Protein AF-A0A8X6XAV5-F1 (afdb_monomer_lite)

Foldseek 3Di:
DDLPQDDLVRLVVPADDPVQWWVFKWKDAPVDIDGWDDKDKAFDADPSRHTDIDIDTLACAVPPPDDRDDHDQRIAMETETEQECVPDPDNPDFRKDFDDDADRHDDDDSVVHTDIDTAQDWFFFDWDFDFDPPDPDGPRPRDGDGDGHHTYHHDYDDDD

Secondary structure (DSSP, 8-state):
-------HHHHHHHS--HHHHEEEEEEE-SS-EEE----EEE--B-TTS-B--EEESS--TT-TTSPPP---TT-EEEEEEE--GGGSSSTTS--EEEE----TT----HHHHSEEEETTSEEE----------SSS----------S--EEEEE-----

Organism: NCBI:txid2747483

pLDDT: mean 75.3, std 20.74, range [27.11, 95.19]

Sequence (160 aa):
MSHLSRTLEDLDMFGLKRSDLIQLCMVIKETDAAPCKNYLSIIASDENGFPNNCFVIESLWGKPDAEEERIPITGKIAMMLKLKPEEYMAYFDLVLAHILMHDAYGLGNPMKEGLTLEAGMSHNIFVNKARNLDTAYPEGEAKLTVAEDLKISTGTEVRE

Structure (mmCIF, N/CA/C/O backbone):
data_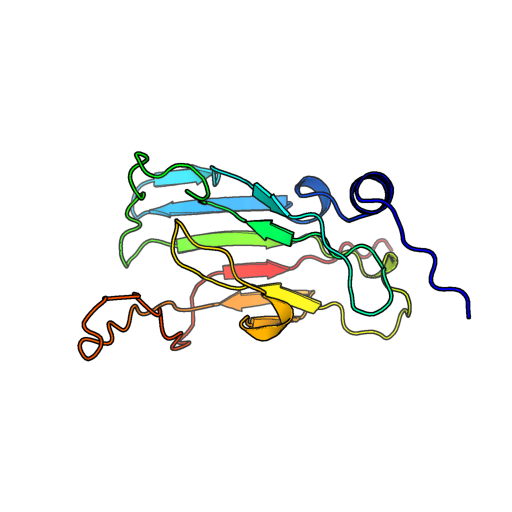AF-A0A8X6XAV5-F1
#
_entry.id   AF-A0A8X6XAV5-F1
#
loop_
_atom_site.group_PDB
_atom_site.id
_atom_site.type_symbol
_atom_site.label_atom_id
_atom_site.label_alt_id
_atom_site.label_comp_id
_atom_site.label_asym_id
_atom_site.label_entity_id
_atom_site.label_seq_id
_atom_site.pdbx_PDB_ins_code
_atom_site.Cartn_x
_atom_site.Cartn_y
_atom_site.Cartn_z
_atom_site.occupancy
_atom_site.B_iso_or_equiv
_atom_site.auth_seq_id
_atom_site.auth_comp_id
_atom_site.auth_asym_id
_atom_site.auth_atom_id
_atom_site.pdbx_PDB_model_num
ATOM 1 N N . MET A 1 1 ? 23.049 7.878 -23.112 1.00 40.16 1 MET A N 1
ATOM 2 C CA . MET A 1 1 ? 21.709 7.256 -23.155 1.00 40.16 1 MET A CA 1
ATOM 3 C C . MET A 1 1 ? 20.705 8.379 -22.985 1.00 40.16 1 MET A C 1
ATOM 5 O O . MET A 1 1 ? 20.863 9.164 -22.062 1.00 40.16 1 MET A O 1
ATOM 9 N N . SER A 1 2 ? 19.795 8.568 -23.938 1.00 40.88 2 SER A N 1
ATOM 10 C CA . SER A 1 2 ? 18.825 9.667 -23.912 1.00 40.88 2 SER A CA 1
ATOM 11 C C . SER A 1 2 ? 17.800 9.433 -22.803 1.00 40.88 2 SER A C 1
ATOM 13 O O . SER A 1 2 ? 17.090 8.431 -22.846 1.00 40.88 2 SER A O 1
ATOM 15 N N . HIS A 1 3 ? 17.709 10.354 -21.843 1.00 46.25 3 HIS A N 1
ATOM 16 C CA . HIS A 1 3 ? 16.584 10.426 -20.915 1.00 46.25 3 HIS A CA 1
ATOM 17 C C . HIS A 1 3 ? 15.313 10.710 -21.726 1.00 46.25 3 HIS A C 1
ATOM 19 O O . HIS A 1 3 ? 15.046 11.857 -22.086 1.00 46.25 3 HIS A O 1
ATOM 25 N N . LEU A 1 4 ? 14.547 9.671 -22.067 1.00 54.34 4 LEU A N 1
ATOM 26 C CA . LEU A 1 4 ? 13.160 9.867 -22.469 1.00 54.34 4 LEU A CA 1
ATOM 27 C C . LEU A 1 4 ? 12.422 10.346 -21.218 1.00 54.34 4 LEU A C 1
ATOM 29 O O . LEU A 1 4 ? 12.111 9.552 -20.334 1.00 54.34 4 LEU A O 1
ATOM 33 N N . SER A 1 5 ? 12.185 11.652 -21.131 1.00 54.62 5 SER A N 1
ATOM 34 C CA . SER A 1 5 ? 11.220 12.220 -20.194 1.00 54.62 5 SER A CA 1
ATOM 35 C C . SER A 1 5 ? 9.851 11.638 -20.547 1.00 54.62 5 SER A C 1
ATOM 37 O O . SER A 1 5 ? 9.226 12.090 -21.505 1.00 54.62 5 SER A O 1
ATOM 39 N N . ARG A 1 6 ? 9.421 10.592 -19.835 1.00 69.12 6 ARG A N 1
ATOM 40 C CA . ARG A 1 6 ? 8.097 9.988 -20.026 1.00 69.12 6 ARG A CA 1
ATOM 41 C C . ARG A 1 6 ? 7.040 10.938 -19.480 1.00 69.12 6 ARG A C 1
ATOM 43 O O . ARG A 1 6 ? 7.251 11.566 -18.442 1.00 69.12 6 ARG A O 1
ATOM 50 N N . THR A 1 7 ? 5.931 11.086 -20.192 1.00 83.00 7 THR A N 1
ATOM 51 C CA . THR A 1 7 ? 4.831 11.934 -19.723 1.00 83.00 7 THR A CA 1
ATOM 52 C C . THR A 1 7 ? 4.109 11.263 -18.552 1.00 83.00 7 THR A C 1
ATOM 54 O O . THR A 1 7 ? 4.201 10.049 -18.369 1.00 83.00 7 THR A O 1
ATOM 57 N N . LEU A 1 8 ? 3.361 12.033 -17.753 1.00 82.56 8 LEU A N 1
ATOM 58 C CA . LEU A 1 8 ? 2.498 11.456 -16.710 1.00 82.56 8 LEU A CA 1
ATOM 59 C C . LEU A 1 8 ? 1.469 10.477 -17.297 1.00 82.56 8 LEU A C 1
ATOM 61 O O . LEU A 1 8 ? 1.136 9.491 -16.649 1.00 82.56 8 LEU A O 1
ATOM 65 N N . GLU A 1 9 ? 1.009 10.724 -18.526 1.00 84.25 9 GLU A N 1
ATOM 66 C CA . GLU A 1 9 ? 0.105 9.827 -19.250 1.00 84.25 9 GLU A CA 1
ATOM 67 C C . GLU A 1 9 ? 0.777 8.486 -19.568 1.00 84.25 9 GLU A C 1
ATOM 69 O O . GLU A 1 9 ? 0.168 7.439 -19.367 1.00 84.25 9 GLU A O 1
ATOM 74 N N . ASP A 1 10 ? 2.050 8.492 -19.976 1.00 84.31 10 ASP A N 1
ATOM 75 C CA . ASP A 1 10 ? 2.810 7.258 -20.210 1.00 84.31 10 ASP A CA 1
ATOM 76 C C . ASP A 1 10 ? 3.017 6.468 -18.911 1.00 84.31 10 ASP A C 1
ATOM 78 O O . ASP A 1 10 ? 2.882 5.243 -18.893 1.00 84.31 10 ASP A O 1
ATOM 82 N N . LEU A 1 11 ? 3.351 7.158 -17.815 1.00 86.00 11 LEU A N 1
ATOM 83 C CA . LEU A 1 11 ? 3.547 6.528 -16.506 1.00 86.00 11 LEU A CA 1
ATOM 84 C C . LEU A 1 11 ? 2.245 5.942 -15.959 1.00 86.00 11 LEU A C 1
ATOM 86 O O . LEU A 1 11 ? 2.258 4.862 -15.370 1.00 86.00 11 LEU A O 1
ATOM 90 N N . ASP A 1 12 ? 1.117 6.614 -16.179 1.00 86.12 12 ASP A N 1
ATOM 91 C CA . ASP A 1 12 ? -0.178 6.050 -15.822 1.00 86.12 12 ASP A CA 1
ATOM 92 C C . ASP A 1 12 ? -0.522 4.861 -16.721 1.00 86.12 12 ASP A C 1
ATOM 94 O O . ASP A 1 12 ? -0.917 3.813 -16.224 1.00 86.12 12 ASP A O 1
ATOM 98 N N . MET A 1 13 ? -0.354 4.976 -18.037 1.00 86.12 13 MET A N 1
ATOM 99 C CA . MET A 1 13 ? -0.738 3.928 -18.984 1.00 86.12 13 MET A CA 1
ATOM 100 C C . MET A 1 13 ? 0.062 2.634 -18.801 1.00 86.12 13 MET A C 1
ATOM 102 O O . MET A 1 13 ? -0.521 1.552 -18.854 1.00 86.12 13 MET A O 1
ATOM 106 N N . PHE A 1 14 ? 1.377 2.736 -18.595 1.00 85.38 14 PHE A N 1
ATOM 107 C CA . PHE A 1 14 ? 2.270 1.577 -18.478 1.00 85.38 14 PHE A CA 1
ATOM 108 C C . PHE A 1 14 ? 2.584 1.175 -17.041 1.00 85.38 14 PHE A C 1
ATOM 110 O O . PHE A 1 14 ? 3.162 0.113 -16.820 1.00 85.38 14 PHE A O 1
ATOM 117 N N . GLY A 1 15 ? 2.269 2.025 -16.069 1.00 85.94 15 GLY A N 1
ATOM 118 C CA . GLY A 1 15 ? 2.488 1.705 -14.673 1.00 85.94 15 GLY A CA 1
ATOM 119 C C . GLY A 1 15 ? 1.454 0.733 -14.133 1.00 85.94 15 GLY A C 1
ATOM 120 O O . GLY A 1 15 ? 0.332 0.620 -14.633 1.00 85.94 15 GLY A O 1
ATOM 121 N N . LEU A 1 16 ? 1.848 0.050 -13.060 1.00 87.31 16 LEU A N 1
ATOM 122 C CA . LEU A 1 16 ? 0.976 -0.833 -12.302 1.00 87.31 16 LEU A CA 1
ATOM 123 C C . LEU A 1 16 ? -0.321 -0.098 -11.938 1.00 87.31 16 LEU A C 1
ATOM 125 O O . LEU A 1 16 ? -0.297 1.103 -11.643 1.00 87.31 16 LEU A O 1
ATOM 129 N N . LYS A 1 17 ? -1.452 -0.810 -11.960 1.00 90.88 17 LYS A N 1
ATOM 130 C CA . LYS A 1 17 ? -2.752 -0.295 -11.515 1.00 90.88 17 LYS A CA 1
ATOM 131 C C . LYS A 1 17 ? -3.112 -0.880 -10.156 1.00 90.88 17 LYS A C 1
ATOM 133 O O . LYS A 1 17 ? -2.754 -2.007 -9.823 1.00 90.88 17 LYS A O 1
ATOM 138 N N . ARG A 1 18 ? -3.902 -0.133 -9.378 1.00 91.56 18 ARG A N 1
ATOM 139 C CA . ARG A 1 18 ? -4.329 -0.547 -8.031 1.00 91.56 18 ARG A CA 1
ATOM 140 C C . ARG A 1 18 ? -4.997 -1.920 -8.043 1.00 91.56 18 ARG A C 1
ATOM 142 O O . ARG A 1 18 ? -4.743 -2.723 -7.157 1.00 91.56 18 ARG A O 1
ATOM 149 N N . SER A 1 19 ? -5.873 -2.158 -9.020 1.00 90.50 19 SER A N 1
ATOM 150 C CA . SER A 1 19 ? -6.616 -3.414 -9.174 1.00 90.50 19 SER A CA 1
ATOM 151 C C . SER A 1 19 ? -5.724 -4.610 -9.483 1.00 90.50 19 SER A C 1
ATOM 153 O O . SER A 1 19 ? -6.115 -5.733 -9.188 1.00 90.50 19 SER A O 1
ATOM 155 N N . ASP A 1 20 ? -4.549 -4.369 -10.061 1.00 89.12 20 ASP A N 1
ATOM 156 C CA . ASP A 1 20 ? -3.600 -5.423 -10.403 1.00 89.12 20 ASP A CA 1
ATOM 157 C C . ASP A 1 20 ? -2.693 -5.761 -9.219 1.00 89.12 20 ASP A C 1
ATOM 159 O O . ASP A 1 20 ? -2.288 -6.912 -9.089 1.00 89.12 20 ASP A O 1
ATOM 163 N N . LEU A 1 21 ? -2.421 -4.781 -8.345 1.00 89.44 21 LEU A N 1
ATOM 164 C CA . LEU A 1 21 ? -1.601 -4.956 -7.147 1.00 89.44 21 LEU A CA 1
ATOM 165 C C . LEU A 1 21 ? -2.404 -5.392 -5.916 1.00 89.44 21 LEU A C 1
ATOM 167 O O . LEU A 1 21 ? -2.041 -6.355 -5.250 1.00 89.44 21 LEU A O 1
ATOM 171 N N . ILE A 1 22 ? -3.454 -4.656 -5.549 1.00 90.94 22 ILE A N 1
ATOM 172 C CA . ILE A 1 22 ? -4.212 -4.875 -4.311 1.00 90.94 22 ILE A CA 1
ATOM 173 C C . ILE A 1 22 ? -5.415 -5.754 -4.638 1.00 90.94 22 ILE A C 1
ATOM 175 O O . ILE A 1 22 ? -6.466 -5.267 -5.060 1.00 90.94 22 ILE A O 1
ATOM 179 N N . GLN A 1 23 ? -5.256 -7.055 -4.412 1.00 90.94 23 GLN A N 1
ATOM 180 C CA . GLN A 1 23 ? -6.292 -8.055 -4.658 1.00 90.94 23 GLN A CA 1
ATOM 181 C C . GLN A 1 23 ? -7.389 -8.019 -3.588 1.00 90.94 23 GLN A C 1
ATOM 183 O O . GLN A 1 23 ? -8.569 -8.171 -3.896 1.00 90.94 23 GLN A O 1
ATOM 188 N N . LEU A 1 24 ? -7.006 -7.804 -2.328 1.00 91.88 24 LEU A N 1
ATOM 189 C CA . LEU A 1 24 ? -7.926 -7.680 -1.199 1.00 91.88 24 LEU A CA 1
ATOM 190 C C . LEU A 1 24 ? -7.425 -6.599 -0.246 1.00 91.88 24 LEU A C 1
ATOM 192 O O . LEU A 1 24 ? -6.231 -6.524 0.032 1.00 91.88 24 LEU A O 1
ATOM 196 N N . CYS A 1 25 ? -8.346 -5.798 0.283 1.00 93.88 25 CYS A N 1
ATOM 197 C CA . CYS A 1 25 ? -8.080 -4.881 1.384 1.00 93.88 25 CYS A CA 1
ATOM 198 C C . CYS A 1 25 ? -9.317 -4.794 2.275 1.00 93.88 25 CYS A C 1
ATOM 200 O O . CYS A 1 25 ? -10.395 -4.442 1.792 1.00 93.88 25 CYS A O 1
ATOM 202 N N . MET A 1 26 ? -9.156 -5.116 3.555 1.00 94.31 26 MET A N 1
ATOM 203 C CA . MET A 1 26 ? -10.233 -5.121 4.542 1.00 94.31 26 MET A CA 1
ATOM 204 C C . MET A 1 26 ? -9.776 -4.438 5.829 1.00 94.31 26 MET A C 1
ATOM 206 O O . MET A 1 26 ? -8.717 -4.769 6.360 1.00 94.31 26 MET A O 1
ATOM 210 N N . VAL A 1 27 ? -10.608 -3.558 6.373 1.00 91.25 27 VAL A N 1
ATOM 211 C CA . VAL A 1 27 ? -10.509 -3.078 7.752 1.00 91.25 27 VAL A CA 1
ATOM 212 C C . VAL A 1 27 ? -11.332 -4.021 8.622 1.00 91.25 27 VAL A C 1
ATOM 214 O O . VAL A 1 27 ? -12.547 -4.122 8.467 1.00 91.25 27 VAL A O 1
ATOM 217 N N . ILE A 1 28 ? -10.667 -4.735 9.524 1.00 90.25 28 ILE A N 1
ATOM 218 C CA . ILE A 1 28 ? -11.277 -5.711 10.428 1.00 90.25 28 ILE A CA 1
ATOM 219 C C . ILE A 1 28 ? -11.297 -5.114 11.832 1.00 90.25 28 ILE A C 1
ATOM 221 O O . ILE A 1 28 ? -10.256 -4.756 12.383 1.00 90.25 28 ILE A O 1
ATOM 225 N N . LYS A 1 29 ? -12.487 -5.035 12.414 1.00 88.19 29 LYS A N 1
ATOM 226 C CA . LYS A 1 29 ? -12.766 -4.629 13.795 1.00 88.19 29 LYS A CA 1
ATOM 227 C C . LYS A 1 29 ? -13.327 -5.832 14.560 1.00 88.19 29 LYS A C 1
ATOM 229 O O . LYS A 1 29 ? -13.573 -6.882 13.974 1.00 88.19 29 LYS A O 1
ATOM 234 N N . GLU A 1 30 ? -13.537 -5.693 15.867 1.00 84.94 30 GLU A N 1
ATOM 235 C CA . GLU A 1 30 ? -13.950 -6.811 16.738 1.00 84.94 30 GLU A CA 1
ATOM 236 C C . GLU A 1 30 ? -15.214 -7.542 16.266 1.00 84.94 30 GLU A C 1
ATOM 238 O O . GLU A 1 30 ? -15.308 -8.760 16.402 1.00 84.94 30 GLU A O 1
ATOM 243 N N . THR A 1 31 ? -16.176 -6.814 15.701 1.00 84.62 31 THR A N 1
ATOM 244 C CA . THR A 1 31 ? -17.482 -7.358 15.307 1.00 84.62 31 THR A CA 1
ATOM 245 C C . THR A 1 31 ? -17.820 -7.156 13.834 1.00 84.62 31 THR A C 1
ATOM 247 O O . THR A 1 31 ? -18.880 -7.598 13.399 1.00 84.62 31 THR A O 1
ATOM 250 N N . ASP A 1 32 ? -16.950 -6.497 13.066 1.00 90.44 32 ASP A N 1
ATOM 251 C CA . ASP A 1 32 ? -17.248 -6.081 11.696 1.00 90.44 32 ASP A CA 1
ATOM 252 C C . ASP A 1 32 ? -15.997 -6.101 10.813 1.00 90.44 32 ASP A C 1
ATOM 254 O O . ASP A 1 32 ? -14.876 -5.903 11.286 1.00 90.44 32 ASP A O 1
ATOM 258 N N . ALA A 1 33 ? -16.191 -6.330 9.520 1.00 91.44 33 ALA A N 1
ATOM 259 C CA . ALA A 1 33 ? -15.142 -6.278 8.519 1.00 91.44 33 ALA A CA 1
ATOM 260 C C . ALA A 1 33 ? -15.668 -5.571 7.269 1.00 91.44 33 ALA A C 1
ATOM 262 O O . ALA A 1 33 ? -16.605 -6.040 6.623 1.00 91.44 33 ALA A O 1
ATOM 263 N N . ALA A 1 34 ? -15.029 -4.462 6.908 1.00 94.19 34 ALA A N 1
ATOM 264 C CA . ALA A 1 34 ? -15.420 -3.641 5.772 1.00 94.19 34 ALA A CA 1
ATOM 265 C C . ALA A 1 34 ? -14.284 -3.562 4.742 1.00 94.19 34 ALA A C 1
ATOM 267 O O . ALA A 1 34 ? -13.112 -3.561 5.129 1.00 94.19 34 ALA A O 1
ATOM 268 N N . PRO A 1 35 ? -14.590 -3.466 3.436 1.00 95.19 35 PRO A N 1
ATOM 269 C CA . PRO A 1 35 ? -13.580 -3.157 2.432 1.00 95.19 35 PRO A CA 1
ATOM 270 C C . PRO A 1 35 ? -12.896 -1.824 2.739 1.00 95.19 35 PRO A C 1
ATOM 272 O O . PRO A 1 35 ? -13.558 -0.881 3.181 1.00 95.19 35 PRO A O 1
ATOM 275 N N . CYS A 1 36 ? -11.595 -1.728 2.460 1.00 92.25 36 CYS A N 1
ATOM 276 C CA . CYS A 1 36 ? -10.913 -0.439 2.551 1.00 92.25 36 CYS A CA 1
ATOM 277 C C . CYS A 1 36 ? -11.538 0.576 1.581 1.00 92.25 36 CYS A C 1
ATOM 279 O O . CYS A 1 36 ? -12.103 0.221 0.540 1.00 92.25 36 CYS A O 1
ATOM 281 N N . LYS A 1 37 ? -11.413 1.856 1.903 1.00 93.25 37 LYS A N 1
ATOM 282 C CA . LYS A 1 37 ? -11.967 2.974 1.134 1.00 93.25 37 LYS A CA 1
ATOM 283 C C . LYS A 1 37 ? -10.931 4.078 0.950 1.00 93.25 37 LYS A C 1
ATOM 285 O O . LYS A 1 37 ? -9.764 3.932 1.301 1.00 93.25 37 LYS A O 1
ATOM 290 N N . ASN A 1 38 ? -11.373 5.190 0.355 1.00 92.31 38 ASN A N 1
ATOM 291 C CA . ASN A 1 38 ? -10.561 6.391 0.153 1.00 92.31 38 ASN A CA 1
ATOM 292 C C . ASN A 1 38 ? -9.214 6.117 -0.539 1.00 92.31 38 ASN A C 1
ATOM 294 O O . ASN A 1 38 ? -8.154 6.551 -0.091 1.00 92.31 38 ASN A O 1
ATOM 298 N N . TYR A 1 39 ? -9.273 5.373 -1.640 1.00 93.19 39 TYR A N 1
ATOM 299 C CA . TYR A 1 39 ? -8.094 5.056 -2.431 1.00 93.19 39 TYR A CA 1
ATOM 300 C C . TYR A 1 39 ? -7.551 6.289 -3.155 1.00 93.19 39 TYR A C 1
ATOM 302 O O . TYR A 1 39 ? -8.314 7.038 -3.767 1.00 93.19 39 TYR A O 1
ATOM 310 N N . LEU A 1 40 ? -6.228 6.430 -3.165 1.00 93.19 40 LEU A N 1
ATOM 311 C CA . LEU A 1 40 ? -5.507 7.412 -3.969 1.00 93.19 40 LEU A CA 1
ATOM 312 C C . LEU A 1 40 ? -4.418 6.702 -4.776 1.00 93.19 40 LEU A C 1
ATOM 314 O O . LEU A 1 40 ? -3.706 5.851 -4.248 1.00 93.19 40 LEU A O 1
ATOM 318 N N . SER A 1 41 ? -4.305 7.039 -6.062 1.00 92.69 41 SER A N 1
ATOM 319 C CA . SER A 1 41 ? -3.219 6.561 -6.926 1.00 92.69 41 SER A CA 1
ATOM 320 C C . SER A 1 41 ? -2.232 7.697 -7.144 1.00 92.69 41 SER A C 1
ATOM 322 O O . SER A 1 41 ? -2.626 8.785 -7.562 1.00 92.69 41 SER A O 1
ATOM 324 N N . ILE A 1 42 ? -0.965 7.441 -6.849 1.00 91.12 42 ILE A N 1
ATOM 325 C CA . ILE A 1 42 ? 0.139 8.369 -7.055 1.00 91.12 42 ILE A CA 1
ATOM 326 C C . ILE A 1 42 ? 0.946 7.852 -8.237 1.00 91.12 42 ILE A C 1
ATOM 328 O O . ILE A 1 42 ? 1.576 6.798 -8.156 1.00 91.12 42 ILE A O 1
ATOM 332 N N . ILE A 1 43 ? 0.904 8.594 -9.340 1.00 90.56 43 ILE A N 1
ATOM 333 C CA . ILE A 1 43 ? 1.715 8.302 -10.519 1.00 90.56 43 ILE A CA 1
ATOM 334 C C . ILE A 1 43 ? 3.127 8.804 -10.233 1.00 90.56 43 ILE A C 1
ATOM 336 O O . ILE A 1 43 ? 3.321 9.985 -9.936 1.00 90.56 43 ILE A O 1
ATOM 340 N N . ALA A 1 44 ? 4.104 7.908 -10.297 1.00 86.06 44 ALA A N 1
ATOM 341 C CA . ALA A 1 44 ? 5.495 8.226 -10.013 1.00 86.06 44 ALA A CA 1
ATOM 342 C C . ALA A 1 44 ? 6.423 7.430 -10.929 1.00 86.06 44 ALA A C 1
ATOM 344 O O . ALA A 1 44 ? 6.019 6.447 -11.553 1.00 86.06 44 ALA A O 1
ATOM 345 N N . SER A 1 45 ? 7.676 7.865 -11.003 1.00 86.00 45 SER A N 1
ATOM 346 C CA . SER A 1 45 ? 8.739 7.133 -11.676 1.00 86.00 45 SER A CA 1
ATOM 347 C C . SER A 1 45 ? 9.912 6.892 -10.738 1.00 86.00 45 SER A C 1
ATOM 349 O O . SER A 1 45 ? 10.126 7.655 -9.792 1.00 86.00 45 SER A O 1
ATOM 351 N N . ASP A 1 46 ? 10.683 5.847 -11.009 1.00 82.00 46 ASP A N 1
ATOM 352 C CA . ASP A 1 46 ? 11.977 5.636 -10.366 1.00 82.00 46 ASP A CA 1
ATOM 353 C C . ASP A 1 46 ? 13.050 6.612 -10.895 1.00 82.00 46 ASP A C 1
ATOM 355 O O . ASP A 1 46 ? 12.790 7.480 -11.738 1.00 82.00 46 ASP A O 1
ATOM 359 N N . GLU A 1 47 ? 14.277 6.470 -10.392 1.00 81.06 47 GLU A N 1
ATOM 360 C CA . GLU A 1 47 ? 15.436 7.277 -10.803 1.00 81.06 47 GLU A CA 1
ATOM 361 C C . GLU A 1 47 ? 15.823 7.110 -12.283 1.00 81.06 47 GLU A C 1
ATOM 363 O O . GLU A 1 47 ? 16.463 7.989 -12.863 1.00 81.06 47 GLU A O 1
ATOM 368 N N . ASN A 1 48 ? 15.394 6.016 -12.912 1.00 82.38 48 ASN A N 1
ATOM 369 C CA . ASN A 1 48 ? 15.630 5.703 -14.317 1.00 82.38 48 ASN A CA 1
ATOM 370 C C . ASN A 1 48 ? 14.454 6.130 -15.218 1.00 82.38 48 ASN A C 1
ATOM 372 O O . ASN A 1 48 ? 14.534 6.001 -16.443 1.00 82.38 48 ASN A O 1
ATOM 376 N N . GLY A 1 49 ? 13.377 6.672 -14.640 1.00 81.81 49 GLY A N 1
ATOM 377 C CA . GLY A 1 49 ? 12.173 7.094 -15.352 1.00 81.81 49 GLY A CA 1
ATOM 378 C C . GLY A 1 49 ? 11.195 5.958 -15.670 1.00 81.81 49 GLY A C 1
ATOM 379 O O . GLY A 1 49 ? 10.304 6.151 -16.502 1.00 81.81 49 GLY A O 1
ATOM 380 N N . PHE A 1 50 ? 11.336 4.780 -15.055 1.00 82.69 50 PHE A N 1
ATOM 381 C CA . PHE A 1 50 ? 10.359 3.696 -15.173 1.00 82.69 50 PHE A CA 1
ATOM 382 C C . PHE A 1 50 ? 9.155 3.932 -14.255 1.00 82.69 50 PHE A C 1
ATOM 384 O O . PHE A 1 50 ? 9.330 4.474 -13.163 1.00 82.69 50 PHE A O 1
ATOM 391 N N . PRO A 1 51 ? 7.934 3.539 -14.670 1.00 86.12 51 PRO A N 1
ATOM 392 C CA . PRO A 1 51 ? 6.743 3.676 -13.839 1.00 86.12 51 PRO A CA 1
ATOM 393 C C . PRO A 1 51 ? 6.888 2.963 -12.496 1.00 86.12 51 PRO A C 1
ATOM 395 O O . PRO A 1 51 ? 7.264 1.796 -12.436 1.00 86.12 51 PRO A O 1
ATOM 398 N N . ASN A 1 52 ? 6.536 3.666 -11.427 1.00 86.94 52 ASN A N 1
ATOM 399 C CA . ASN A 1 52 ? 6.630 3.191 -10.054 1.00 86.94 52 ASN A CA 1
ATOM 400 C C . ASN A 1 52 ? 5.449 3.730 -9.234 1.00 86.94 52 ASN A C 1
ATOM 402 O O . ASN A 1 52 ? 5.599 4.446 -8.243 1.00 86.94 52 ASN A O 1
ATOM 406 N N . ASN A 1 53 ? 4.245 3.457 -9.737 1.00 90.00 53 ASN A N 1
ATOM 407 C CA . ASN A 1 53 ? 3.007 3.981 -9.176 1.00 90.00 53 ASN A CA 1
ATOM 408 C C . ASN A 1 53 ? 2.782 3.456 -7.753 1.00 90.00 53 ASN A C 1
ATOM 410 O O . ASN A 1 53 ? 2.944 2.268 -7.478 1.00 90.00 53 ASN A O 1
ATOM 414 N N . CYS A 1 54 ? 2.352 4.344 -6.863 1.00 90.94 54 CYS A N 1
ATOM 415 C CA . CYS A 1 54 ? 2.048 4.031 -5.471 1.00 90.94 54 CYS A CA 1
ATOM 416 C C . CYS A 1 54 ? 0.543 4.140 -5.212 1.00 90.94 54 CYS A C 1
ATOM 418 O O . CYS A 1 54 ? -0.151 4.959 -5.818 1.00 90.94 54 CYS A O 1
ATOM 420 N N . PHE A 1 55 ? 0.036 3.344 -4.272 1.00 94.12 55 PHE A N 1
ATOM 421 C CA . PHE A 1 55 ? -1.377 3.353 -3.901 1.00 94.12 55 PHE A CA 1
ATOM 422 C C . PHE A 1 55 ? -1.533 3.564 -2.410 1.00 94.12 55 PHE A C 1
ATOM 424 O O . PHE A 1 55 ? -0.917 2.866 -1.608 1.00 94.12 55 PHE A O 1
ATOM 431 N N . VAL A 1 56 ? -2.398 4.505 -2.059 1.00 93.50 56 VAL A N 1
ATOM 432 C CA . VAL A 1 56 ? -2.735 4.820 -0.676 1.00 93.50 56 VAL A CA 1
ATOM 433 C C . VAL A 1 56 ? -4.159 4.358 -0.410 1.00 93.50 56 VAL A C 1
ATOM 435 O O . VAL A 1 56 ? -5.037 4.492 -1.266 1.00 93.50 56 VAL A O 1
ATOM 438 N N . ILE A 1 57 ? -4.374 3.795 0.773 1.00 93.31 57 ILE A N 1
ATOM 439 C CA . ILE A 1 57 ? -5.675 3.357 1.281 1.00 93.31 57 ILE A CA 1
ATOM 440 C C . ILE A 1 57 ? -6.036 4.197 2.504 1.00 93.31 57 ILE A C 1
ATOM 442 O O . ILE A 1 57 ? -5.140 4.687 3.186 1.00 93.31 57 ILE A O 1
ATOM 446 N N . GLU A 1 58 ? -7.329 4.364 2.779 1.00 91.88 58 GLU A N 1
ATOM 447 C CA . GLU A 1 58 ? -7.821 5.142 3.926 1.00 91.88 58 GLU A CA 1
ATOM 448 C C . GLU A 1 58 ? -7.290 6.592 3.982 1.00 91.88 58 GLU A C 1
ATOM 450 O O . GLU A 1 58 ? -7.175 7.183 5.052 1.00 91.88 58 GLU A O 1
ATOM 455 N N . SER A 1 59 ? -6.978 7.197 2.827 1.00 91.19 59 SER A N 1
ATOM 456 C CA . SER A 1 59 ? -6.384 8.538 2.774 1.00 91.19 59 SER A CA 1
ATOM 457 C C . SER A 1 59 ? -7.424 9.657 2.855 1.00 91.19 59 SER A C 1
ATOM 459 O O . SER A 1 59 ? -8.439 9.658 2.155 1.00 91.19 59 SER A O 1
ATOM 461 N N . LEU A 1 60 ? -7.124 10.682 3.642 1.00 92.62 60 LEU A N 1
ATOM 462 C CA . LEU A 1 60 ? -7.844 11.955 3.681 1.00 92.62 60 LEU A CA 1
ATOM 463 C C . LEU A 1 60 ? -7.055 13.086 3.008 1.00 92.62 60 LEU A C 1
ATOM 465 O O . LEU A 1 60 ? -7.378 14.263 3.172 1.00 92.62 60 LEU A O 1
ATOM 469 N N . TRP A 1 61 ? -6.044 12.744 2.206 1.00 90.75 61 TRP A N 1
ATOM 470 C CA . TRP A 1 61 ? -5.2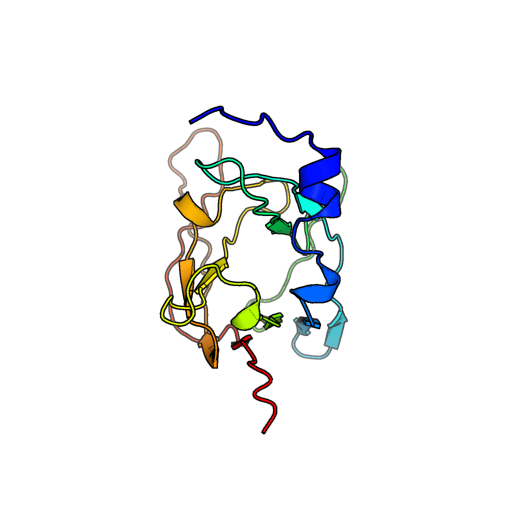88 13.717 1.426 1.00 90.75 61 TRP A CA 1
ATOM 471 C C . TRP A 1 61 ? -6.219 14.581 0.562 1.00 90.75 61 TRP A C 1
ATOM 473 O O . TRP A 1 61 ? -7.077 14.075 -0.166 1.00 90.75 61 TRP A O 1
ATOM 483 N N . GLY A 1 62 ? -6.056 15.904 0.654 1.00 89.00 62 GLY A N 1
ATOM 484 C CA . GLY A 1 62 ? -6.895 16.876 -0.054 1.00 89.00 62 GLY A CA 1
ATOM 485 C C . GLY A 1 62 ? -8.326 17.017 0.486 1.00 89.00 62 GLY A C 1
ATOM 486 O O . GLY A 1 62 ? -9.140 17.684 -0.150 1.00 89.00 62 GLY A O 1
ATOM 487 N N . LYS A 1 63 ? -8.647 16.413 1.639 1.00 90.69 63 LYS A N 1
ATOM 488 C CA . LYS A 1 63 ? -9.965 16.478 2.293 1.00 90.69 63 LYS A CA 1
ATOM 489 C C . LYS A 1 63 ? -9.833 16.983 3.742 1.00 90.69 63 LYS A C 1
ATOM 491 O O . LYS A 1 63 ? -10.012 16.198 4.668 1.00 90.69 63 LYS A O 1
ATOM 496 N N . PRO A 1 64 ? -9.529 18.276 3.960 1.00 86.81 64 PRO A N 1
ATOM 497 C CA . PRO A 1 64 ? -9.229 18.811 5.294 1.00 86.81 64 PRO A CA 1
ATOM 498 C C . PRO A 1 64 ? -10.405 18.737 6.280 1.00 86.81 64 PRO A C 1
ATOM 500 O O . PRO A 1 64 ? -10.180 18.678 7.482 1.00 86.81 64 PRO A O 1
ATOM 503 N N . ASP A 1 65 ? -11.642 18.715 5.777 1.00 91.69 65 ASP A N 1
ATOM 504 C CA . ASP A 1 65 ? -12.855 18.669 6.603 1.00 91.69 65 ASP A CA 1
ATOM 505 C C . ASP A 1 65 ? -13.377 17.239 6.843 1.00 91.69 65 ASP A C 1
ATOM 507 O O . ASP A 1 65 ? -14.395 17.052 7.509 1.00 91.69 65 ASP A O 1
ATOM 511 N N . ALA A 1 66 ? -12.742 16.216 6.258 1.00 91.19 66 ALA A N 1
ATOM 512 C CA . ALA A 1 66 ? -13.159 14.829 6.445 1.00 91.19 66 ALA A CA 1
ATOM 513 C C . ALA A 1 66 ? -12.679 14.300 7.799 1.00 91.19 66 ALA A C 1
ATOM 515 O O . ALA A 1 66 ? -11.571 14.598 8.215 1.00 91.19 66 ALA A O 1
ATOM 516 N N . GLU A 1 67 ? -13.480 13.477 8.473 1.00 88.25 67 GLU A N 1
ATOM 517 C CA . GLU A 1 67 ? -13.080 12.896 9.756 1.00 88.25 67 GLU A CA 1
ATOM 518 C C . GLU A 1 67 ? -12.302 11.585 9.580 1.00 88.25 67 GLU A C 1
ATOM 520 O O . GLU A 1 67 ? -12.664 10.722 8.774 1.00 88.25 67 GLU A O 1
ATOM 525 N N . GLU A 1 68 ? -11.246 11.421 10.381 1.00 83.19 68 GLU A N 1
ATOM 526 C CA . GLU A 1 68 ? -10.455 10.192 10.448 1.00 83.19 68 GLU A CA 1
ATOM 527 C C . GLU A 1 68 ? -11.275 9.048 11.055 1.00 83.19 68 GLU A C 1
ATOM 529 O O . GLU A 1 68 ? -11.829 9.153 12.156 1.00 83.19 68 GLU A O 1
ATOM 534 N N . GLU A 1 69 ? -11.306 7.913 10.358 1.00 82.81 69 GLU A N 1
ATOM 535 C CA . GLU A 1 69 ? -11.878 6.697 10.913 1.00 82.81 69 GLU A CA 1
ATOM 536 C C . GLU A 1 69 ? -10.948 6.106 11.972 1.00 82.81 69 GLU A C 1
ATOM 538 O O . GLU A 1 69 ? -9.823 5.694 11.697 1.00 82.81 69 GLU A O 1
ATOM 543 N N . ARG A 1 70 ? -11.449 6.001 13.203 1.00 81.12 70 ARG A N 1
ATOM 544 C CA . ARG A 1 70 ? -10.693 5.393 14.296 1.00 81.12 70 ARG A CA 1
ATOM 545 C C . ARG A 1 70 ? -10.816 3.876 14.250 1.00 81.12 70 ARG A C 1
ATOM 547 O O . ARG A 1 70 ? -11.882 3.319 14.521 1.00 81.12 70 ARG A O 1
ATOM 554 N N . ILE A 1 71 ? -9.703 3.214 13.958 1.00 80.25 71 ILE A N 1
ATOM 555 C CA . ILE A 1 71 ? -9.567 1.764 14.092 1.00 80.25 71 ILE A CA 1
ATOM 556 C C . ILE A 1 71 ? -9.170 1.463 15.551 1.00 80.25 71 ILE A C 1
ATOM 558 O O . ILE A 1 71 ? -8.223 2.070 16.056 1.00 80.25 71 ILE A O 1
ATOM 562 N N . PRO A 1 72 ? -9.898 0.585 16.270 1.00 79.62 72 PRO A N 1
ATOM 563 C CA . PRO A 1 72 ? -9.541 0.219 17.640 1.00 79.62 72 PRO A CA 1
ATOM 564 C C . PRO A 1 72 ? -8.192 -0.512 17.680 1.00 79.62 72 PRO A C 1
ATOM 566 O O . PRO A 1 72 ? -7.765 -1.078 16.681 1.00 79.62 72 PRO A O 1
ATOM 569 N N . ILE A 1 73 ? -7.551 -0.561 18.852 1.00 76.88 73 ILE A N 1
ATOM 570 C CA . ILE A 1 73 ? -6.244 -1.228 19.044 1.00 76.88 73 ILE A CA 1
ATOM 571 C C . ILE A 1 73 ? -6.297 -2.718 18.663 1.00 76.88 73 ILE A C 1
ATOM 573 O O . ILE A 1 73 ? -5.318 -3.276 18.184 1.00 76.88 73 ILE A O 1
ATOM 577 N N . THR A 1 74 ? -7.448 -3.359 18.864 1.00 81.25 74 THR A N 1
ATOM 578 C CA . THR A 1 74 ? -7.721 -4.758 18.496 1.00 81.25 74 THR A CA 1
ATOM 579 C C . THR A 1 74 ? -8.067 -4.938 17.015 1.00 81.25 74 THR A C 1
ATOM 581 O O . THR A 1 74 ? -8.174 -6.067 16.535 1.00 81.25 74 THR A O 1
ATOM 584 N N . GLY A 1 75 ? -8.271 -3.838 16.289 1.00 85.56 75 GLY A N 1
ATOM 585 C CA . GLY A 1 75 ? -8.540 -3.837 14.861 1.00 85.56 75 GLY A CA 1
ATOM 586 C C . GLY A 1 75 ? -7.268 -3.997 14.034 1.00 85.56 75 GLY A C 1
ATOM 587 O O . GLY A 1 75 ? -6.155 -3.771 14.504 1.00 85.56 75 GLY A O 1
ATOM 588 N N . LYS A 1 76 ? -7.432 -4.387 12.772 1.00 88.88 76 LYS A N 1
ATOM 589 C CA . LYS A 1 76 ? -6.324 -4.559 11.825 1.00 88.88 76 LYS A CA 1
ATOM 590 C C . LYS A 1 76 ? -6.755 -4.276 10.399 1.00 88.88 76 LYS A C 1
ATOM 592 O O . LYS A 1 76 ? -7.925 -4.425 10.053 1.00 88.88 76 LYS A O 1
ATOM 597 N N . ILE A 1 77 ? -5.784 -3.951 9.556 1.00 90.19 77 ILE A N 1
ATOM 598 C CA . ILE A 1 77 ? -5.970 -3.901 8.108 1.00 90.19 77 ILE A CA 1
ATOM 599 C C . ILE A 1 77 ? -5.388 -5.191 7.522 1.00 90.19 77 ILE A C 1
ATOM 601 O O . ILE A 1 77 ? -4.233 -5.528 7.756 1.00 90.19 77 ILE A O 1
ATOM 605 N N . ALA A 1 78 ? -6.195 -5.950 6.792 1.00 91.12 78 ALA A N 1
ATOM 606 C CA . ALA A 1 78 ? -5.746 -7.141 6.084 1.00 91.12 78 ALA A CA 1
ATOM 607 C C . ALA A 1 78 ? -5.614 -6.817 4.598 1.00 91.12 78 ALA A C 1
ATOM 609 O O . ALA A 1 78 ? -6.570 -6.336 3.985 1.00 91.12 78 ALA A O 1
ATOM 610 N N . MET A 1 79 ? -4.447 -7.102 4.022 1.00 91.38 79 MET A N 1
ATOM 611 C CA . MET A 1 79 ? -4.176 -6.868 2.605 1.00 91.38 79 MET A CA 1
ATOM 612 C C . MET A 1 79 ? -3.632 -8.120 1.931 1.00 91.38 79 MET A C 1
ATOM 614 O O . MET A 1 79 ? -2.791 -8.826 2.490 1.00 91.38 79 MET A O 1
ATOM 618 N N . MET A 1 80 ? -4.090 -8.356 0.705 1.00 90.81 80 MET A N 1
ATOM 619 C CA . MET A 1 80 ? -3.510 -9.339 -0.201 1.00 90.81 80 MET A CA 1
ATOM 620 C C . MET A 1 80 ? -2.943 -8.613 -1.410 1.00 90.81 80 MET A C 1
ATOM 622 O O . MET A 1 80 ? -3.688 -7.951 -2.139 1.00 90.81 80 MET A O 1
ATOM 626 N N . LEU A 1 81 ? -1.630 -8.730 -1.595 1.00 90.00 81 LEU A N 1
ATOM 627 C CA . LEU A 1 81 ? -0.929 -8.135 -2.726 1.00 90.00 81 LEU A CA 1
ATOM 628 C C . LEU A 1 81 ? -0.640 -9.212 -3.770 1.00 90.00 81 LEU A C 1
ATOM 630 O O . LEU A 1 81 ? -0.114 -10.279 -3.438 1.00 90.00 81 LEU A O 1
ATOM 634 N N . LYS A 1 82 ? -0.967 -8.910 -5.024 1.00 88.56 82 LYS A N 1
ATOM 635 C CA . LYS A 1 82 ? -0.626 -9.705 -6.196 1.00 88.56 82 LYS A CA 1
ATOM 636 C C . LYS A 1 82 ? 0.597 -9.080 -6.853 1.00 88.56 82 LYS A C 1
ATOM 638 O O . LYS A 1 82 ? 0.496 -8.157 -7.654 1.00 88.56 82 LYS A O 1
ATOM 643 N N . LEU A 1 83 ? 1.761 -9.578 -6.461 1.00 83.94 83 LEU A N 1
ATOM 644 C CA . LEU A 1 83 ? 3.026 -9.221 -7.090 1.00 83.94 83 LEU A CA 1
ATOM 645 C C . LEU A 1 83 ? 3.273 -10.227 -8.212 1.00 83.94 83 LEU A C 1
ATOM 647 O O . LEU A 1 83 ? 3.088 -11.426 -8.008 1.00 83.94 83 LEU A O 1
ATOM 651 N N . LYS A 1 84 ? 3.638 -9.745 -9.398 1.00 77.44 84 LYS A N 1
ATOM 652 C CA . LYS A 1 84 ? 3.857 -10.581 -10.581 1.00 77.44 84 LYS A CA 1
ATOM 653 C C . LYS A 1 84 ? 5.349 -10.619 -10.896 1.00 77.44 84 LYS A C 1
ATOM 655 O O . LYS A 1 84 ? 5.855 -9.652 -11.466 1.00 77.44 84 LYS A O 1
ATOM 660 N N . PRO A 1 85 ? 6.068 -11.688 -10.517 1.00 73.44 85 PRO A N 1
ATOM 661 C CA . PRO A 1 85 ? 7.498 -11.811 -10.789 1.00 73.44 85 PRO A CA 1
ATOM 662 C C . PRO A 1 85 ? 7.835 -11.669 -12.276 1.00 73.44 85 PRO A C 1
ATOM 664 O O . PRO A 1 85 ? 8.909 -11.197 -12.627 1.00 73.44 85 PRO A O 1
ATOM 667 N N . GLU A 1 86 ? 6.908 -12.043 -13.159 1.00 71.19 86 GLU A N 1
ATOM 668 C CA . GLU A 1 86 ? 7.088 -12.010 -14.612 1.00 71.19 86 GLU A CA 1
ATOM 669 C C . GLU A 1 86 ? 7.165 -10.582 -15.170 1.00 71.19 86 GLU A C 1
ATOM 671 O O . GLU A 1 86 ? 7.623 -10.386 -16.294 1.00 71.19 86 GLU A O 1
ATOM 676 N N . GLU A 1 87 ? 6.711 -9.587 -14.403 1.00 71.12 87 GLU A N 1
ATOM 677 C CA . GLU A 1 87 ? 6.771 -8.169 -14.769 1.00 71.12 87 GLU A CA 1
ATOM 678 C C . GLU A 1 87 ? 8.096 -7.506 -14.330 1.00 71.12 87 GLU A C 1
ATOM 680 O O . GLU A 1 87 ? 8.335 -6.342 -14.653 1.00 71.12 87 GLU A O 1
ATOM 685 N N . TYR A 1 88 ? 8.984 -8.234 -13.636 1.00 72.19 88 TYR A N 1
ATOM 686 C CA . TYR A 1 88 ? 10.294 -7.733 -13.205 1.00 72.19 88 TYR A CA 1
ATOM 687 C C . TYR A 1 88 ? 11.338 -7.875 -14.321 1.00 72.19 88 TYR A C 1
ATOM 689 O O . TYR A 1 88 ? 11.308 -8.807 -15.124 1.00 72.19 88 TYR A O 1
ATOM 697 N N . MET A 1 89 ? 12.293 -6.937 -14.373 1.00 70.25 89 MET A N 1
ATOM 698 C CA . MET A 1 89 ? 13.293 -6.885 -15.451 1.00 70.25 89 MET A CA 1
ATOM 699 C C . MET A 1 89 ? 14.219 -8.108 -15.476 1.00 70.25 89 MET A C 1
ATOM 701 O O . MET A 1 89 ? 14.635 -8.529 -16.558 1.00 70.25 89 MET A O 1
ATOM 705 N N . ALA A 1 90 ? 14.544 -8.677 -14.314 1.00 73.31 90 ALA A N 1
ATOM 706 C CA . ALA A 1 90 ? 15.336 -9.893 -14.200 1.00 73.31 90 ALA A CA 1
ATOM 707 C C . ALA A 1 90 ? 14.618 -10.949 -13.353 1.00 73.31 90 ALA A C 1
ATOM 709 O O . ALA A 1 90 ? 14.128 -10.687 -12.261 1.00 73.31 90 ALA A O 1
ATOM 710 N N . TYR A 1 91 ? 14.623 -12.188 -13.850 1.00 67.69 91 TYR A N 1
ATOM 711 C CA . TYR A 1 91 ? 13.939 -13.327 -13.226 1.00 67.69 91 TYR A CA 1
ATOM 712 C C . TYR A 1 91 ? 14.537 -13.760 -11.876 1.00 67.69 91 TYR A C 1
ATOM 714 O O . TYR A 1 91 ? 13.932 -14.557 -11.164 1.00 67.69 91 TYR A O 1
ATOM 722 N N . PHE A 1 92 ? 15.753 -13.308 -11.559 1.00 69.00 92 PHE A N 1
ATOM 723 C CA . PHE A 1 92 ? 16.444 -13.596 -10.301 1.00 69.00 92 PHE A CA 1
ATOM 724 C C . PHE A 1 92 ? 16.317 -12.458 -9.284 1.00 69.00 92 PHE A C 1
ATOM 726 O O . PHE A 1 92 ? 16.829 -12.593 -8.171 1.00 69.00 92 PHE A O 1
ATOM 733 N N . ASP A 1 93 ? 15.673 -11.348 -9.651 1.00 75.00 93 ASP A N 1
ATOM 734 C CA . ASP A 1 93 ? 15.454 -10.253 -8.719 1.00 75.00 93 ASP A CA 1
ATOM 735 C C . ASP A 1 93 ? 14.432 -10.670 -7.665 1.00 75.00 93 ASP A C 1
ATOM 737 O O . ASP A 1 93 ? 13.418 -11.315 -7.948 1.00 75.00 93 ASP A O 1
ATOM 741 N N . LEU A 1 94 ? 14.706 -10.283 -6.420 1.00 79.00 94 LEU A N 1
ATOM 742 C CA . LEU A 1 94 ? 13.729 -10.427 -5.356 1.00 79.00 94 LEU A CA 1
ATOM 743 C C . LEU A 1 94 ? 12.504 -9.577 -5.697 1.00 79.00 94 LEU A C 1
ATOM 745 O O . LEU A 1 94 ? 12.605 -8.384 -5.986 1.00 79.00 94 LEU A O 1
ATOM 749 N N . VAL A 1 95 ? 11.333 -10.199 -5.619 1.00 83.81 95 VAL A N 1
ATOM 750 C CA . VAL A 1 95 ? 10.058 -9.508 -5.786 1.00 83.81 95 VAL A CA 1
ATOM 751 C C . VAL A 1 95 ? 9.725 -8.843 -4.457 1.00 83.81 95 VAL A C 1
ATOM 753 O O . VAL A 1 95 ? 9.369 -9.508 -3.483 1.00 83.81 95 VAL A O 1
ATOM 756 N N . LEU A 1 96 ? 9.898 -7.524 -4.413 1.00 86.81 96 LEU A N 1
ATOM 757 C CA . LEU A 1 96 ? 9.746 -6.716 -3.207 1.00 86.81 96 LEU A CA 1
ATOM 758 C C . LEU A 1 96 ? 8.532 -5.792 -3.310 1.00 86.81 96 LEU A C 1
ATOM 760 O O . LEU A 1 96 ? 8.233 -5.254 -4.377 1.00 86.81 96 LEU A O 1
ATOM 764 N N . ALA A 1 97 ? 7.874 -5.567 -2.177 1.00 87.81 97 ALA A N 1
ATOM 765 C CA . ALA A 1 97 ? 6.886 -4.516 -1.987 1.00 87.81 97 ALA A CA 1
ATOM 766 C C . ALA A 1 97 ? 7.369 -3.541 -0.912 1.00 87.81 97 ALA A C 1
ATOM 768 O O . ALA A 1 97 ? 7.892 -3.954 0.120 1.00 87.81 97 ALA A O 1
ATOM 769 N N . HIS A 1 98 ? 7.146 -2.248 -1.128 1.00 90.12 98 HIS A N 1
ATOM 770 C CA . HIS A 1 98 ? 7.443 -1.221 -0.136 1.00 90.12 98 HIS A CA 1
ATOM 771 C C . HIS A 1 98 ? 6.142 -0.683 0.449 1.00 90.12 98 HIS A C 1
ATOM 773 O O . HIS A 1 98 ? 5.247 -0.272 -0.292 1.00 90.12 98 HIS A O 1
ATOM 779 N N . ILE A 1 99 ? 6.033 -0.677 1.774 1.00 91.94 99 ILE A N 1
ATOM 780 C CA . ILE A 1 99 ? 4.865 -0.170 2.493 1.00 91.94 99 ILE A CA 1
ATOM 781 C C . ILE A 1 99 ? 5.278 0.930 3.462 1.00 91.94 99 ILE A C 1
ATOM 783 O O . ILE A 1 99 ? 6.255 0.801 4.194 1.00 91.94 99 ILE A O 1
ATOM 787 N N . LEU A 1 100 ? 4.501 2.006 3.502 1.00 90.94 100 LEU A N 1
ATOM 788 C CA . LEU A 1 100 ? 4.651 3.078 4.474 1.00 90.94 100 LEU A CA 1
ATOM 789 C C . LEU A 1 100 ? 3.305 3.339 5.133 1.00 90.94 100 LEU A C 1
ATOM 791 O O . LEU A 1 100 ? 2.280 3.402 4.460 1.00 90.94 100 LEU A O 1
ATOM 795 N N . MET A 1 101 ? 3.332 3.510 6.448 1.00 88.25 101 MET A N 1
ATOM 796 C CA . MET A 1 101 ? 2.194 4.005 7.211 1.00 88.25 101 MET A CA 1
ATOM 797 C C . MET A 1 101 ? 2.469 5.457 7.561 1.00 88.25 101 MET A C 1
ATOM 799 O O . MET A 1 101 ? 3.548 5.786 8.046 1.00 88.25 101 MET A O 1
ATOM 803 N N . HIS A 1 102 ? 1.498 6.314 7.291 1.00 86.38 102 HIS A N 1
ATOM 804 C CA . HIS A 1 102 ? 1.607 7.753 7.469 1.00 86.38 102 HIS A CA 1
ATOM 805 C C . HIS A 1 102 ? 0.297 8.308 8.039 1.00 86.38 102 HIS A C 1
ATOM 807 O O . HIS A 1 102 ? -0.695 7.587 8.160 1.00 86.38 102 HIS A O 1
ATOM 813 N N . ASP A 1 103 ? 0.301 9.587 8.409 1.00 85.50 103 ASP A N 1
ATOM 814 C CA . ASP A 1 103 ? -0.899 10.291 8.865 1.00 85.50 103 ASP A CA 1
ATOM 815 C C . ASP A 1 103 ? -1.975 10.349 7.766 1.00 85.50 103 ASP A C 1
ATOM 817 O O . ASP A 1 103 ? -1.644 10.463 6.585 1.00 85.50 103 ASP A O 1
ATOM 821 N N . ALA A 1 104 ? -3.257 10.305 8.141 1.00 86.94 104 ALA A N 1
ATOM 822 C CA . ALA A 1 104 ? -4.375 10.266 7.197 1.00 86.94 104 ALA A CA 1
ATOM 823 C C . ALA A 1 104 ? -4.368 11.430 6.187 1.00 86.94 104 ALA A C 1
ATOM 825 O O . ALA A 1 104 ? -4.792 11.247 5.043 1.00 86.94 104 ALA A O 1
ATOM 826 N N . TYR A 1 105 ? -3.859 12.602 6.573 1.00 87.75 105 TYR A N 1
ATOM 827 C CA . TYR A 1 105 ? -3.791 13.798 5.726 1.00 87.75 105 TYR A CA 1
ATOM 828 C C . TYR A 1 105 ? -2.432 14.000 5.060 1.00 87.75 105 TYR A C 1
ATOM 830 O O . TYR A 1 105 ? -2.252 14.989 4.355 1.00 87.75 105 TYR A O 1
ATOM 838 N N . GLY A 1 106 ? -1.475 13.104 5.297 1.00 87.69 106 GLY A N 1
ATOM 839 C CA . GLY A 1 106 ? -0.133 13.153 4.731 1.00 87.69 106 GLY A CA 1
ATOM 840 C C . GLY A 1 106 ? 0.048 12.212 3.544 1.00 87.69 106 GLY A C 1
ATOM 841 O O . GLY A 1 106 ? -0.790 11.359 3.260 1.00 87.69 106 GLY A O 1
ATOM 842 N N . LEU A 1 107 ? 1.182 12.366 2.867 1.00 88.81 107 LEU A N 1
ATOM 843 C CA . LEU A 1 107 ? 1.744 11.401 1.927 1.00 88.81 107 LEU A CA 1
ATOM 844 C C . LEU A 1 107 ? 3.236 11.280 2.231 1.00 88.81 107 LEU A C 1
ATOM 846 O O . LEU A 1 107 ? 3.861 12.258 2.637 1.00 88.81 107 LEU A O 1
ATOM 850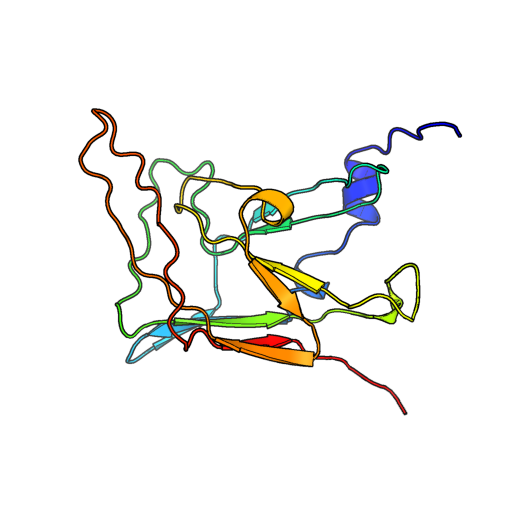 N N . GLY A 1 108 ? 3.809 10.103 2.008 1.00 87.25 108 GLY A N 1
ATOM 851 C CA . GLY A 1 108 ? 5.241 9.866 2.186 1.00 87.25 108 GLY A CA 1
ATOM 852 C C . GLY A 1 108 ? 5.790 8.933 1.117 1.00 87.25 108 GLY A C 1
ATOM 853 O O . GLY A 1 108 ? 5.031 8.376 0.317 1.00 87.25 108 GLY A O 1
ATOM 854 N N . ASN A 1 109 ? 7.112 8.768 1.085 1.00 87.31 109 ASN A N 1
ATOM 855 C CA . ASN A 1 109 ? 7.766 7.924 0.092 1.00 87.31 109 ASN A CA 1
ATOM 856 C C . ASN A 1 109 ? 8.119 6.546 0.685 1.00 87.31 109 ASN A C 1
ATOM 858 O O . ASN A 1 109 ? 9.099 6.437 1.428 1.00 87.31 109 ASN A O 1
ATOM 862 N N . PRO A 1 110 ? 7.405 5.464 0.317 1.00 89.44 110 PRO A N 1
ATOM 863 C CA . PRO A 1 110 ? 7.654 4.142 0.884 1.00 89.44 110 PRO A CA 1
ATOM 864 C C . PRO A 1 110 ? 9.029 3.560 0.543 1.00 89.44 110 PRO A C 1
ATOM 866 O O . PRO A 1 110 ? 9.526 2.735 1.300 1.00 89.44 110 PRO A O 1
ATOM 869 N N . MET A 1 111 ? 9.688 4.009 -0.529 1.00 86.00 111 MET A N 1
ATOM 870 C CA . MET A 1 111 ? 11.049 3.563 -0.856 1.00 86.00 111 MET A CA 1
ATOM 871 C C . MET A 1 111 ? 12.126 4.209 0.020 1.00 86.00 111 MET A C 1
ATOM 873 O O . MET A 1 111 ? 13.229 3.678 0.119 1.00 86.00 111 MET A O 1
ATOM 877 N N . LYS A 1 112 ? 11.835 5.362 0.633 1.00 86.69 112 LYS A N 1
ATOM 878 C CA . LYS A 1 112 ? 12.781 6.078 1.504 1.00 86.69 112 LYS A CA 1
ATOM 879 C C . LYS A 1 112 ? 12.494 5.873 2.985 1.00 86.69 112 LYS A C 1
ATOM 881 O O . LYS A 1 112 ? 13.425 5.800 3.778 1.00 86.69 112 LYS A O 1
ATOM 886 N N . GLU A 1 113 ? 11.218 5.825 3.342 1.00 87.31 113 GLU A N 1
ATOM 887 C CA . GLU A 1 113 ? 10.747 5.904 4.729 1.00 87.31 113 GLU A CA 1
ATOM 888 C C . GLU A 1 113 ? 10.018 4.628 5.172 1.00 87.31 113 GLU A C 1
ATOM 890 O O . GLU A 1 113 ? 9.712 4.460 6.351 1.00 87.31 113 GLU A O 1
ATOM 895 N N . GLY A 1 114 ? 9.690 3.749 4.222 1.00 88.25 114 GLY A N 1
ATOM 896 C CA . GLY A 1 114 ? 8.864 2.574 4.451 1.00 88.25 114 GLY A CA 1
ATOM 897 C C . GLY A 1 114 ? 9.637 1.319 4.848 1.00 88.25 114 GLY A C 1
ATOM 898 O O . GLY A 1 114 ? 10.858 1.295 4.999 1.00 88.25 114 GLY A O 1
ATOM 899 N N . LEU A 1 115 ? 8.871 0.243 4.995 1.00 89.88 115 LEU A N 1
ATOM 900 C CA . LEU A 1 115 ? 9.353 -1.118 5.159 1.00 89.88 115 LEU A CA 1
ATOM 901 C C . LEU A 1 115 ? 9.373 -1.828 3.811 1.00 89.88 115 LEU A C 1
ATOM 903 O O . LEU A 1 115 ? 8.445 -1.692 3.013 1.00 89.88 115 LEU A O 1
ATOM 907 N N . THR A 1 116 ? 10.386 -2.659 3.611 1.00 90.50 116 THR A N 1
ATOM 908 C CA . THR A 1 116 ? 10.480 -3.568 2.469 1.00 90.50 116 THR A CA 1
ATOM 909 C C . THR A 1 116 ? 9.977 -4.948 2.875 1.00 90.50 116 THR A C 1
ATOM 911 O O . THR A 1 116 ? 10.403 -5.490 3.893 1.00 90.50 116 THR A O 1
ATOM 914 N N . LEU A 1 117 ? 9.078 -5.510 2.075 1.00 88.12 117 LEU A N 1
ATOM 915 C CA . LEU A 1 117 ? 8.462 -6.817 2.267 1.00 88.12 117 LEU A CA 1
ATOM 916 C C . LEU A 1 117 ? 8.794 -7.719 1.080 1.00 88.12 117 LEU A C 1
ATOM 918 O O . LEU A 1 117 ? 8.654 -7.308 -0.070 1.00 88.12 117 LEU A O 1
ATOM 922 N N . GLU A 1 118 ? 9.178 -8.959 1.354 1.00 86.38 118 GLU A N 1
ATOM 923 C CA . GLU A 1 118 ? 9.401 -9.971 0.317 1.00 86.38 118 GLU A CA 1
ATOM 924 C C . GLU A 1 118 ? 8.086 -10.637 -0.109 1.00 86.38 118 GLU A C 1
ATOM 926 O O . GLU A 1 118 ? 7.214 -10.907 0.727 1.00 86.38 118 GLU A O 1
ATOM 931 N N . ALA A 1 119 ? 7.945 -10.913 -1.406 1.00 83.62 119 ALA A N 1
ATOM 932 C CA . ALA A 1 119 ? 6.808 -11.641 -1.958 1.00 83.62 119 ALA A CA 1
ATOM 933 C C . ALA A 1 119 ? 6.789 -13.126 -1.550 1.00 83.62 119 ALA A C 1
ATOM 935 O O . ALA A 1 119 ? 7.806 -13.710 -1.186 1.00 83.62 119 ALA A O 1
ATOM 936 N N . GLY A 1 120 ? 5.618 -13.759 -1.657 1.00 79.38 120 GLY A N 1
ATOM 937 C CA . GLY A 1 120 ? 5.401 -15.165 -1.304 1.00 79.38 120 GLY A CA 1
ATOM 938 C C . GLY A 1 120 ? 5.293 -15.435 0.201 1.00 79.38 120 GLY A C 1
ATOM 939 O O . GLY A 1 120 ? 5.138 -16.587 0.603 1.00 79.38 120 GLY A O 1
ATOM 940 N N . MET A 1 121 ? 5.352 -14.398 1.042 1.00 81.50 121 MET A N 1
ATOM 941 C CA . MET A 1 121 ? 5.268 -14.513 2.498 1.00 81.50 121 MET A CA 1
ATOM 942 C C . MET A 1 121 ? 4.073 -13.757 3.082 1.00 81.50 121 MET A C 1
ATOM 944 O O . MET A 1 121 ? 3.571 -12.781 2.511 1.00 81.50 121 MET A O 1
ATOM 948 N N . SER A 1 122 ? 3.632 -14.207 4.261 1.00 82.81 122 SER A N 1
ATOM 949 C CA . SER A 1 122 ? 2.716 -13.446 5.107 1.00 82.81 122 SER A CA 1
ATOM 950 C C . SER A 1 122 ? 3.517 -12.606 6.095 1.00 82.81 122 SER A C 1
ATOM 952 O O . SER A 1 122 ? 4.192 -13.155 6.961 1.00 82.81 122 SER A O 1
ATOM 954 N N . HIS A 1 123 ? 3.397 -11.287 6.005 1.00 83.38 123 HIS A N 1
ATOM 955 C CA . HIS A 1 123 ? 4.026 -10.341 6.929 1.00 83.38 123 HIS A CA 1
ATOM 956 C C . HIS A 1 123 ? 3.052 -9.920 8.012 1.00 83.38 123 HIS A C 1
ATOM 958 O O . HIS A 1 123 ? 1.851 -10.000 7.799 1.00 83.38 123 HIS A O 1
ATOM 964 N N . ASN A 1 124 ? 3.574 -9.500 9.160 1.00 80.38 124 ASN A N 1
ATOM 965 C CA . ASN A 1 124 ? 2.822 -9.203 10.373 1.00 80.38 124 ASN A CA 1
ATOM 966 C C . ASN A 1 124 ? 3.382 -7.900 11.000 1.00 80.38 124 ASN A C 1
ATOM 968 O O . ASN A 1 124 ? 4.378 -7.944 11.709 1.00 80.38 124 ASN A O 1
ATOM 972 N N . ILE A 1 125 ? 2.780 -6.730 10.733 1.00 83.19 125 ILE A N 1
ATOM 973 C CA . ILE A 1 125 ? 3.324 -5.385 11.085 1.00 83.19 125 ILE A CA 1
ATOM 974 C C . ILE A 1 125 ? 2.580 -4.690 12.249 1.00 83.19 125 ILE A C 1
ATOM 976 O O . ILE A 1 125 ? 1.363 -4.585 12.224 1.00 83.19 125 ILE A O 1
ATOM 980 N N . PHE A 1 126 ? 3.293 -4.142 13.247 1.00 80.06 126 PHE A N 1
ATOM 981 C CA . PHE A 1 126 ? 2.664 -3.509 14.434 1.00 80.06 126 PHE A CA 1
ATOM 982 C C . PHE A 1 126 ? 2.871 -2.035 14.386 1.00 80.06 126 PHE A C 1
ATOM 984 O O . PHE A 1 126 ? 3.972 -1.560 14.110 1.00 80.06 126 PHE A O 1
ATOM 991 N N . VAL A 1 127 ? 1.804 -1.331 14.725 1.00 74.38 127 VAL A N 1
ATOM 992 C CA . VAL A 1 127 ? 1.811 0.114 14.769 1.00 74.38 127 VAL A CA 1
ATOM 993 C C . VAL A 1 127 ? 1.565 0.542 16.195 1.00 74.38 127 VAL A C 1
ATOM 995 O O . VAL A 1 127 ? 0.502 0.309 16.760 1.00 74.38 127 VAL A O 1
ATOM 998 N N . ASN A 1 128 ? 2.561 1.215 16.754 1.00 71.00 128 ASN A N 1
ATOM 999 C CA . ASN A 1 128 ? 2.424 1.957 17.990 1.00 71.00 128 ASN A CA 1
ATOM 1000 C C . ASN A 1 128 ? 2.579 3.438 17.659 1.00 71.00 128 ASN A C 1
ATOM 1002 O O . ASN A 1 128 ? 3.543 3.836 17.006 1.00 71.00 128 ASN A O 1
ATOM 1006 N N . LYS A 1 129 ? 1.634 4.268 18.105 1.00 65.44 129 LYS A N 1
ATOM 1007 C CA . LYS A 1 129 ? 1.736 5.718 17.935 1.00 65.44 129 LYS A CA 1
ATOM 1008 C C . LYS A 1 129 ? 2.603 6.287 19.053 1.00 65.44 129 LYS A C 1
ATOM 1010 O O . LYS A 1 129 ? 2.129 6.471 20.172 1.00 65.44 129 LYS A O 1
ATOM 1015 N N . ALA A 1 130 ? 3.861 6.590 18.753 1.00 57.25 130 ALA A N 1
ATOM 101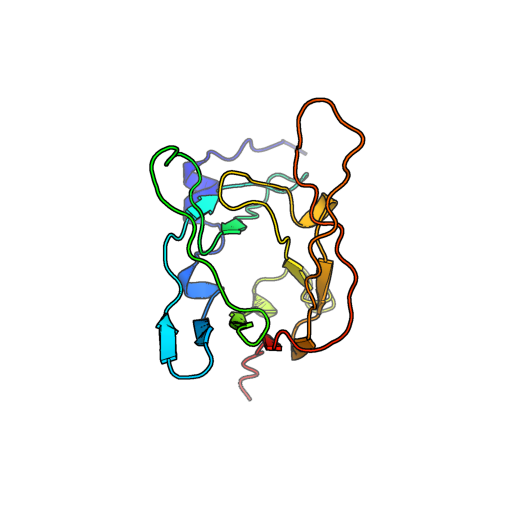6 C CA . ALA A 1 130 ? 4.649 7.481 19.595 1.00 57.25 130 ALA A CA 1
ATOM 1017 C C . ALA A 1 130 ? 4.206 8.929 19.324 1.00 57.25 130 ALA A C 1
ATOM 1019 O O . ALA A 1 130 ? 4.070 9.322 18.171 1.00 57.25 130 ALA A O 1
ATOM 1020 N N . ARG A 1 131 ? 3.938 9.725 20.364 1.00 52.59 131 ARG A N 1
ATOM 1021 C CA . ARG A 1 131 ? 3.810 11.183 20.221 1.00 52.59 131 ARG A CA 1
ATOM 1022 C C . ARG A 1 131 ? 5.105 11.811 20.714 1.00 52.59 131 ARG A C 1
ATOM 1024 O O . ARG A 1 131 ? 5.401 11.698 21.901 1.00 52.59 131 ARG A O 1
ATOM 1031 N N . ASN A 1 132 ? 5.842 12.482 19.835 1.00 49.25 132 ASN A N 1
ATOM 1032 C CA . ASN A 1 132 ? 6.870 13.421 20.273 1.00 49.25 132 ASN A CA 1
ATOM 1033 C C . ASN A 1 132 ? 6.162 14.685 20.776 1.00 49.25 132 ASN A C 1
ATOM 1035 O O . ASN A 1 132 ? 5.447 15.343 20.028 1.00 49.25 132 ASN A O 1
ATOM 1039 N N . LEU A 1 133 ? 6.298 14.977 22.071 1.00 49.94 133 LEU A N 1
ATOM 1040 C CA . LEU A 1 133 ? 5.680 16.143 22.718 1.00 49.94 133 LEU A CA 1
ATOM 1041 C C . LEU A 1 133 ? 6.572 17.400 22.665 1.00 49.94 133 LEU A C 1
ATOM 1043 O O . LEU A 1 133 ? 6.167 18.440 23.174 1.00 49.94 133 LEU A O 1
ATOM 1047 N N . ASP A 1 134 ? 7.760 17.310 22.058 1.00 46.66 134 ASP A N 1
ATOM 1048 C CA . ASP A 1 134 ? 8.808 18.341 22.138 1.00 46.66 134 ASP A CA 1
ATOM 1049 C C . ASP A 1 134 ? 8.813 19.368 20.992 1.00 46.66 134 ASP A C 1
ATOM 1051 O O . ASP A 1 134 ? 9.643 20.278 20.984 1.00 46.66 134 ASP A O 1
ATOM 1055 N N . THR A 1 135 ? 7.885 19.297 20.035 1.00 40.34 135 THR A N 1
ATOM 1056 C CA . THR A 1 135 ? 7.759 20.313 18.980 1.00 40.34 135 THR A CA 1
ATOM 1057 C C . THR A 1 135 ? 6.519 21.177 19.204 1.00 40.34 135 THR A C 1
ATOM 1059 O O . THR A 1 135 ? 5.410 20.682 19.388 1.00 40.34 135 THR A O 1
ATOM 1062 N N . ALA A 1 136 ? 6.695 22.504 19.147 1.00 41.47 136 ALA A N 1
ATOM 1063 C CA . ALA A 1 136 ? 5.625 23.510 19.256 1.00 41.47 136 ALA A CA 1
ATOM 1064 C C . ALA A 1 136 ? 4.531 23.394 18.165 1.00 41.47 136 ALA A C 1
ATOM 1066 O O . ALA A 1 136 ? 3.521 24.092 18.220 1.00 41.47 136 ALA A O 1
ATOM 1067 N N . TYR A 1 137 ? 4.730 22.487 17.208 1.00 38.03 137 TYR A N 1
ATOM 1068 C CA . TYR A 1 137 ? 3.737 21.946 16.293 1.00 38.03 137 TYR A CA 1
ATOM 1069 C C . TYR A 1 137 ? 3.762 20.422 16.455 1.00 38.03 137 TYR A C 1
ATOM 1071 O O . TYR A 1 137 ? 4.809 19.823 16.192 1.00 38.03 137 TYR A O 1
ATOM 1079 N N . PRO A 1 138 ? 2.679 19.772 16.914 1.00 39.72 138 PRO A N 1
ATOM 1080 C CA . PRO A 1 138 ? 2.643 18.324 17.034 1.00 39.72 138 PRO A CA 1
ATOM 1081 C C . PRO A 1 138 ? 2.455 17.719 15.640 1.00 39.72 138 PRO A C 1
ATOM 1083 O O . PRO A 1 138 ? 1.358 17.299 15.277 1.00 39.72 138 PRO A O 1
ATOM 1086 N N . GLU A 1 139 ? 3.519 17.679 14.841 1.00 39.75 139 GLU A N 1
ATOM 1087 C CA . GLU A 1 139 ? 3.594 16.731 13.735 1.00 39.75 139 GLU A CA 1
ATOM 1088 C C . GLU A 1 139 ? 3.706 15.349 14.376 1.00 39.75 139 GLU A C 1
ATOM 1090 O O . GLU A 1 139 ? 4.699 14.995 15.013 1.00 39.75 139 GLU A O 1
ATOM 1095 N N . GLY A 1 140 ? 2.601 14.607 14.346 1.00 35.72 140 GLY A N 1
ATOM 1096 C CA . GLY A 1 140 ? 2.520 13.273 14.915 1.00 35.72 140 GLY A CA 1
ATOM 1097 C C . GLY A 1 140 ? 3.344 12.293 14.093 1.00 35.72 140 GLY A C 1
ATOM 1098 O O . GLY A 1 140 ? 2.776 11.519 13.333 1.00 35.72 140 GLY A O 1
ATOM 1099 N N . GLU A 1 141 ? 4.663 12.296 14.257 1.00 33.72 141 GLU A N 1
ATOM 1100 C CA . GLU A 1 141 ? 5.524 11.248 13.721 1.00 33.72 141 GLU A CA 1
ATOM 1101 C C . GLU A 1 141 ? 5.168 9.917 14.396 1.00 33.72 141 GLU A C 1
ATOM 1103 O O . GLU A 1 141 ? 5.513 9.657 15.551 1.00 33.72 141 GLU A O 1
ATOM 1108 N N . ALA A 1 142 ? 4.453 9.049 13.680 1.00 35.06 142 ALA A N 1
ATOM 1109 C CA . ALA A 1 142 ? 4.240 7.678 14.109 1.00 35.06 142 ALA A CA 1
ATOM 1110 C C . ALA A 1 142 ? 5.568 6.919 13.992 1.00 35.06 142 ALA A C 1
ATOM 1112 O O . ALA A 1 142 ? 5.916 6.385 12.942 1.00 35.06 142 ALA A O 1
ATOM 1113 N N . LYS A 1 143 ? 6.337 6.872 15.082 1.00 30.16 143 LYS A N 1
ATOM 1114 C CA . LYS A 1 143 ? 7.546 6.050 15.138 1.00 30.16 143 LYS A CA 1
ATOM 1115 C C . LYS A 1 143 ? 7.155 4.574 15.160 1.00 30.16 143 LYS A C 1
ATOM 1117 O O . LYS A 1 143 ? 6.675 4.058 16.169 1.00 30.16 143 LYS A O 1
ATOM 1122 N N . LEU A 1 144 ? 7.374 3.901 14.038 1.00 36.06 144 LEU A N 1
ATOM 1123 C CA . LEU A 1 144 ? 7.115 2.479 13.885 1.00 36.06 144 LEU A CA 1
ATOM 1124 C C . LEU A 1 144 ? 7.983 1.670 14.860 1.00 36.06 144 LEU A C 1
ATOM 1126 O O . LEU A 1 144 ? 9.207 1.656 14.761 1.00 36.06 144 LEU A O 1
ATOM 1130 N N . THR A 1 145 ? 7.339 0.973 15.791 1.00 28.62 145 THR A N 1
ATOM 1131 C CA . THR A 1 145 ? 7.979 -0.073 16.594 1.00 28.62 145 THR A CA 1
ATOM 1132 C C . THR A 1 145 ? 7.291 -1.384 16.235 1.00 28.62 145 THR A C 1
ATOM 1134 O O . THR A 1 145 ? 6.136 -1.589 16.604 1.00 28.62 145 THR A O 1
ATOM 1137 N N . VAL A 1 146 ? 7.979 -2.218 15.452 1.00 31.48 146 VAL A N 1
ATOM 1138 C CA . VAL A 1 146 ? 7.472 -3.501 14.942 1.00 31.48 146 VAL A CA 1
ATOM 1139 C C . VAL A 1 146 ? 7.416 -4.527 16.076 1.00 31.48 146 VAL A C 1
ATOM 1141 O O . VAL A 1 146 ? 8.385 -4.686 16.813 1.00 31.48 146 VAL A O 1
ATOM 1144 N N . ALA A 1 147 ? 6.284 -5.216 16.203 1.00 28.48 147 ALA A N 1
ATOM 1145 C CA . ALA A 1 147 ? 5.989 -6.218 17.226 1.00 28.48 147 ALA A CA 1
ATOM 1146 C C . ALA A 1 147 ? 4.852 -7.187 16.791 1.00 28.48 147 ALA A C 1
ATOM 1148 O O . ALA A 1 147 ? 3.884 -7.290 17.514 1.00 28.48 147 ALA A O 1
ATOM 1149 N N . GLU A 1 148 ? 4.948 -7.818 15.606 1.00 27.11 148 GLU A N 1
ATOM 1150 C CA . GLU A 1 148 ? 4.123 -8.926 15.006 1.00 27.11 148 GLU A CA 1
ATOM 1151 C C . GLU A 1 148 ? 2.564 -9.057 15.170 1.00 27.11 148 GLU A C 1
ATOM 1153 O O . GLU A 1 148 ? 2.086 -9.153 16.291 1.00 27.11 148 GLU A O 1
ATOM 1158 N N . ASP A 1 149 ? 1.805 -9.139 14.024 1.00 28.08 149 ASP A N 1
ATOM 1159 C CA . ASP A 1 149 ? 0.297 -9.216 13.797 1.00 28.08 149 ASP A CA 1
ATOM 1160 C C . ASP A 1 149 ? -0.516 -8.197 12.873 1.00 28.08 149 ASP A C 1
ATOM 1162 O O . ASP A 1 149 ? -1.698 -7.937 13.106 1.00 28.08 149 ASP A O 1
ATOM 1166 N N . LEU A 1 150 ? 0.025 -7.654 11.761 1.00 35.72 150 LEU A N 1
ATOM 1167 C CA . LEU A 1 150 ? -0.758 -7.128 10.606 1.00 35.72 150 LEU A CA 1
ATOM 1168 C C . LEU A 1 150 ? -0.522 -8.043 9.417 1.00 35.72 150 LEU A C 1
ATOM 1170 O O . LEU A 1 150 ? 0.479 -7.869 8.730 1.00 35.72 150 LEU A O 1
ATOM 1174 N N . LYS A 1 151 ? -1.439 -8.987 9.187 1.00 35.59 151 LYS A N 1
ATOM 1175 C CA . LYS A 1 151 ? -1.319 -10.012 8.144 1.00 35.59 151 LYS A CA 1
ATOM 1176 C C . LYS A 1 151 ? -1.412 -9.406 6.742 1.00 35.59 151 LYS A C 1
ATOM 1178 O O . LYS A 1 151 ? -2.510 -9.141 6.252 1.00 35.59 151 LYS A O 1
ATOM 1183 N N . ILE A 1 152 ? -0.266 -9.238 6.092 1.00 46.31 152 ILE A N 1
ATOM 1184 C CA . ILE A 1 152 ? -0.149 -8.956 4.660 1.00 46.31 152 ILE A CA 1
ATOM 1185 C C . ILE A 1 152 ? 0.272 -10.252 3.981 1.00 46.31 152 ILE A C 1
ATOM 1187 O O . ILE A 1 152 ? 1.427 -10.648 4.101 1.00 46.31 152 ILE A O 1
ATOM 1191 N N . SER A 1 153 ? -0.636 -10.917 3.270 1.00 40.09 153 SER A N 1
A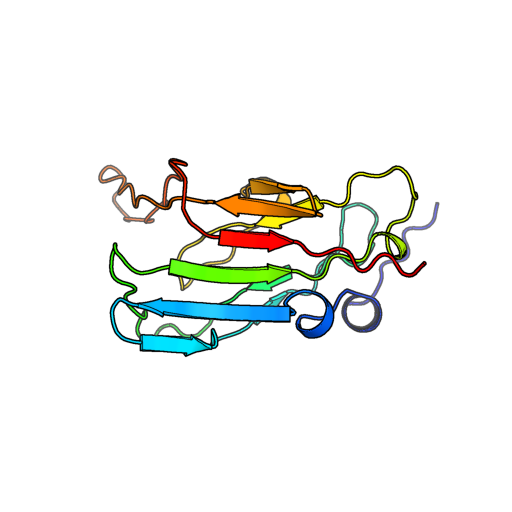TOM 1192 C CA . SER A 1 153 ? -0.283 -12.086 2.458 1.00 40.09 153 SER A CA 1
ATOM 1193 C C . SER A 1 153 ? 0.118 -11.633 1.058 1.00 40.09 153 SER A C 1
ATOM 1195 O O . SER A 1 153 ? -0.702 -11.067 0.331 1.00 40.09 153 SER A O 1
ATOM 1197 N N . THR A 1 154 ? 1.355 -11.897 0.663 1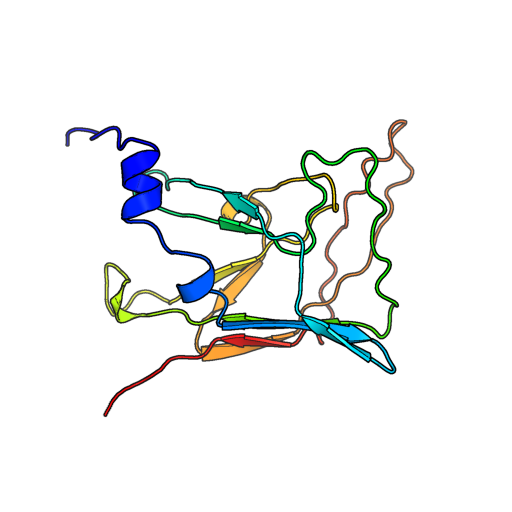.00 43.22 154 THR A N 1
ATOM 1198 C CA . THR A 1 154 ? 1.801 -11.720 -0.723 1.00 43.22 154 THR A CA 1
ATOM 1199 C C . THR A 1 154 ? 1.674 -13.065 -1.438 1.00 43.22 154 THR A C 1
ATOM 1201 O O . THR A 1 154 ? 2.218 -14.068 -0.982 1.00 43.22 154 THR A O 1
ATOM 1204 N N . GLY A 1 155 ? 0.871 -13.122 -2.501 1.00 34.59 155 GLY A N 1
ATOM 1205 C CA . GLY A 1 155 ? 0.641 -14.349 -3.268 1.00 34.59 155 GLY A CA 1
ATOM 1206 C C . GLY A 1 155 ? 1.406 -14.334 -4.588 1.00 34.59 155 GLY A C 1
ATOM 1207 O O . GLY A 1 155 ? 1.485 -13.291 -5.233 1.00 34.59 155 GLY A O 1
ATOM 1208 N N . THR A 1 156 ? 1.912 -15.494 -5.004 1.00 37.03 156 THR A N 1
ATOM 1209 C CA . THR A 1 156 ? 2.506 -15.734 -6.327 1.00 37.03 156 THR A CA 1
ATOM 1210 C C . THR A 1 156 ? 1.680 -16.812 -7.031 1.00 37.03 156 THR A C 1
ATOM 1212 O O . THR A 1 156 ? 1.543 -17.918 -6.510 1.00 37.03 156 THR A O 1
ATOM 1215 N N . GLU A 1 157 ? 1.093 -16.516 -8.194 1.00 33.53 157 GLU A N 1
ATOM 1216 C CA . GLU A 1 157 ? 0.480 -17.552 -9.040 1.00 33.53 157 GLU A CA 1
ATOM 1217 C C . GLU A 1 157 ? 1.580 -18.214 -9.873 1.00 33.53 157 GLU A C 1
ATOM 1219 O O . GLU A 1 157 ? 1.950 -17.712 -10.928 1.00 33.53 157 GLU A O 1
ATOM 1224 N N . VAL A 1 158 ? 2.095 -19.356 -9.416 1.00 29.59 158 VAL A N 1
ATOM 1225 C CA . VAL A 1 158 ? 2.923 -20.225 -10.260 1.00 29.59 158 VAL A CA 1
ATOM 1226 C C . VAL A 1 158 ? 1.972 -21.093 -11.083 1.00 29.59 158 VAL A C 1
ATOM 1228 O O . VAL A 1 158 ? 1.268 -21.938 -10.533 1.00 29.59 158 VAL A O 1
ATOM 1231 N N . ARG A 1 159 ? 1.896 -20.853 -12.396 1.00 30.36 159 ARG A N 1
ATOM 1232 C CA . ARG A 1 159 ? 1.229 -21.774 -13.326 1.00 30.36 159 ARG A CA 1
ATOM 1233 C C . ARG A 1 159 ? 2.211 -22.882 -13.707 1.00 30.36 159 ARG A C 1
ATOM 1235 O O . ARG A 1 159 ? 3.253 -22.579 -14.282 1.00 30.36 159 ARG A O 1
ATOM 1242 N N . GLU A 1 160 ? 1.869 -24.121 -13.351 1.00 32.56 160 GLU A N 1
ATOM 1243 C CA . GLU A 1 160 ? 2.510 -25.354 -13.843 1.00 32.56 160 GLU A CA 1
ATOM 1244 C C . GLU A 1 160 ? 2.220 -25.606 -15.330 1.00 32.56 160 GLU A C 1
ATOM 1246 O O . GLU A 1 160 ? 1.102 -25.260 -15.790 1.00 32.56 160 GLU A O 1
#

Radius of gyration: 17.29 Å; chains: 1; bounding box: 39×49×47 Å